Protein AF-A0A2A4U3C0-F1 (afdb_monomer)

Solvent-accessible surface area (backbone atoms only — not comparable to full-atom values): 8228 Å² total; per-residue (Å²): 144,58,71,73,58,54,59,55,51,61,74,68,61,75,76,70,44,79,64,48,71,54,48,54,65,49,50,56,50,52,53,52,50,50,52,42,49,52,38,24,73,75,59,82,35,62,58,69,58,40,52,51,52,52,50,43,52,51,52,52,53,52,52,49,53,51,47,40,73,72,62,78,49,99,71,76,75,75,60,67,60,56,55,54,36,52,53,48,50,51,52,50,51,52,50,52,51,48,36,74,74,64,69,65,75,54,77,75,55,51,60,56,52,52,52,51,48,51,52,42,47,51,54,34,41,53,58,48,52,55,48,53,54,55,52,53,57,54,56,65,74,74,111

Radius of gyration: 18.83 Å; Cα contacts (8 Å, |Δi|>4): 58; chains: 1; bounding box: 54×37×40 Å

Foldseek 3Di:
DPVVVVVVVVVVPPPCDVVVVVVVVVVVLVVLLVLLVVCCVVPLAPVVLSVLLVVLVCVLVVLQVVCCVLVVDPPPPDPPLVVVLVVLSVVLSVVSVCCVVPVPVPVPVNVVSNVVSSVSSVVSSVVVVVVSVVVVVVSVVVD

Structure (mmCIF, N/CA/C/O backbone):
data_AF-A0A2A4U3C0-F1
#
_entry.id   AF-A0A2A4U3C0-F1
#
loop_
_atom_site.group_PDB
_atom_site.id
_atom_site.type_symbol
_atom_site.label_atom_id
_atom_site.label_alt_id
_atom_site.label_comp_id
_atom_site.label_asym_id
_atom_site.label_entity_id
_atom_site.label_seq_id
_atom_site.pdbx_PDB_ins_code
_atom_site.Cartn_x
_atom_site.Cartn_y
_atom_site.Cartn_z
_atom_site.occupancy
_atom_site.B_iso_or_equiv
_atom_site.auth_seq_id
_atom_site.auth_comp_id
_atom_site.auth_asym_id
_atom_site.auth_atom_id
_atom_site.pdbx_PDB_model_num
ATOM 1 N N . MET A 1 1 ? 25.309 20.864 12.956 1.00 53.12 1 MET A N 1
ATOM 2 C CA . MET A 1 1 ? 24.985 20.851 14.402 1.00 53.12 1 MET A CA 1
ATOM 3 C C . MET A 1 1 ? 23.969 21.953 14.709 1.00 53.12 1 MET A C 1
ATOM 5 O O . MET A 1 1 ? 24.245 22.836 15.504 1.00 53.12 1 MET A O 1
ATOM 9 N N . SER A 1 2 ? 22.820 21.911 14.024 1.00 54.12 2 SER A N 1
ATOM 10 C CA . SER A 1 2 ? 21.664 22.804 14.225 1.00 54.12 2 SER A CA 1
ATOM 11 C C . SER A 1 2 ? 20.373 21.985 14.070 1.00 54.12 2 SER A C 1
ATOM 13 O O . SER A 1 2 ? 19.513 22.037 14.937 1.00 54.12 2 SER A O 1
ATOM 15 N N . ASP A 1 3 ? 20.331 21.063 13.099 1.00 55.09 3 ASP A N 1
ATOM 16 C CA . ASP A 1 3 ? 19.147 20.215 12.845 1.00 55.09 3 ASP A CA 1
ATOM 17 C C . ASP A 1 3 ? 18.768 19.240 13.973 1.00 55.09 3 ASP A C 1
ATOM 19 O O . ASP A 1 3 ? 17.603 18.884 14.131 1.00 55.09 3 ASP A O 1
ATOM 23 N N . ALA A 1 4 ? 19.727 18.812 14.798 1.00 56.91 4 ALA A N 1
ATOM 24 C CA . ALA A 1 4 ? 19.445 17.874 15.889 1.00 56.91 4 ALA A CA 1
ATOM 25 C C . ALA A 1 4 ? 18.751 18.537 17.097 1.00 56.91 4 ALA A C 1
ATOM 27 O O . ALA A 1 4 ? 18.100 17.849 17.882 1.00 56.91 4 ALA A O 1
ATOM 28 N N . LEU A 1 5 ? 18.884 19.861 17.249 1.00 53.44 5 LEU A N 1
ATOM 29 C CA . LEU A 1 5 ? 18.242 20.625 18.324 1.00 53.44 5 LEU A CA 1
ATOM 30 C C . LEU A 1 5 ? 16.807 21.020 17.951 1.00 53.44 5 LEU A C 1
ATOM 32 O O . LEU A 1 5 ? 15.918 20.879 18.791 1.00 53.44 5 LEU A O 1
ATOM 36 N N . ASP A 1 6 ? 16.549 21.384 16.691 1.00 54.75 6 ASP A N 1
ATOM 37 C CA . ASP A 1 6 ? 15.187 21.681 16.217 1.00 54.75 6 ASP A CA 1
ATOM 38 C C . ASP A 1 6 ? 14.278 20.443 16.253 1.00 54.75 6 ASP A C 1
ATOM 40 O O . ASP A 1 6 ? 13.120 20.531 16.667 1.00 54.75 6 ASP A O 1
ATOM 44 N N . GLY A 1 7 ? 14.820 19.256 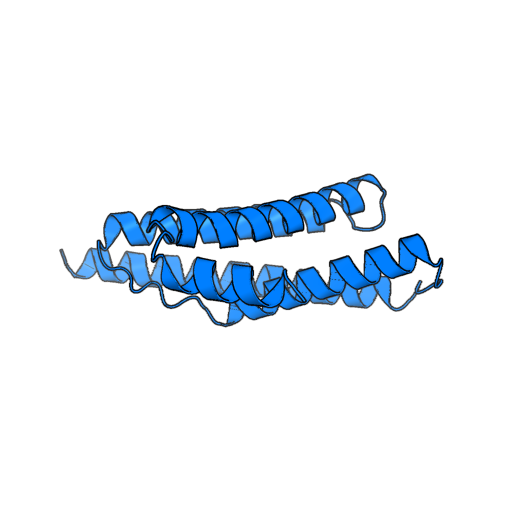15.954 1.00 56.00 7 GLY A N 1
ATOM 45 C CA . GLY A 1 7 ? 14.081 17.995 16.077 1.00 56.00 7 GLY A CA 1
ATOM 46 C C . GLY A 1 7 ? 13.686 17.629 17.517 1.00 56.00 7 GLY A C 1
ATOM 47 O O . GLY A 1 7 ? 12.669 16.970 17.732 1.00 56.00 7 GLY A O 1
ATOM 48 N N . PHE A 1 8 ? 14.448 18.074 18.526 1.00 60.91 8 PHE A N 1
ATOM 49 C CA . PHE A 1 8 ? 14.135 17.825 19.940 1.00 60.91 8 PHE A CA 1
ATOM 50 C C . PHE A 1 8 ? 13.121 18.832 20.501 1.00 60.91 8 PHE A C 1
ATOM 52 O O . PHE A 1 8 ? 12.318 18.486 21.369 1.00 60.91 8 PHE A O 1
ATOM 59 N N . ILE A 1 9 ? 13.128 20.063 19.983 1.00 54.66 9 ILE A N 1
ATOM 60 C CA . ILE A 1 9 ? 12.184 21.116 20.362 1.00 54.66 9 ILE A CA 1
ATOM 61 C C . ILE A 1 9 ? 10.811 20.865 19.714 1.00 54.66 9 ILE A C 1
ATOM 63 O O . ILE A 1 9 ? 9.801 20.927 20.414 1.00 54.66 9 ILE A O 1
ATOM 67 N N . ALA A 1 10 ? 10.753 20.451 18.442 1.00 52.44 10 ALA A N 1
ATOM 68 C CA . ALA A 1 10 ? 9.498 20.091 17.766 1.00 52.44 10 ALA A CA 1
ATOM 69 C C . ALA A 1 10 ? 8.756 18.932 18.459 1.00 52.44 10 ALA A C 1
ATOM 71 O O . ALA A 1 10 ? 7.536 18.964 18.602 1.00 52.44 10 ALA A O 1
ATOM 72 N N . LYS A 1 11 ? 9.498 17.953 18.993 1.00 53.88 11 LYS A N 1
ATOM 73 C CA . LYS A 1 11 ? 8.938 16.805 19.726 1.00 53.88 11 LYS A CA 1
ATOM 74 C C . LYS A 1 11 ? 8.373 17.164 21.108 1.00 53.88 11 LYS A C 1
ATOM 76 O O . LYS A 1 11 ? 7.717 16.338 21.734 1.00 53.88 11 LYS A O 1
ATOM 81 N N . ARG A 1 12 ? 8.650 18.374 21.608 1.00 51.47 12 ARG A N 1
ATOM 82 C CA . ARG A 1 12 ? 8.265 18.831 22.952 1.00 51.47 12 ARG A CA 1
ATOM 83 C C . ARG A 1 12 ? 7.127 19.852 22.949 1.00 51.47 12 ARG A C 1
ATOM 85 O O . ARG A 1 12 ? 6.640 20.190 24.023 1.00 51.47 12 ARG A O 1
ATOM 92 N N . TYR A 1 13 ? 6.707 20.323 21.775 1.00 52.12 13 TYR A N 1
ATOM 93 C CA . TYR A 1 13 ? 5.674 21.352 21.656 1.00 52.12 13 TYR A CA 1
ATOM 94 C C . TYR A 1 13 ? 4.238 20.835 21.557 1.00 52.12 13 TYR A C 1
ATOM 96 O O . TYR A 1 13 ? 3.345 21.668 21.462 1.00 52.12 13 TYR A O 1
ATOM 104 N N . ASP A 1 14 ? 3.998 19.517 21.606 1.00 51.59 14 ASP A N 1
ATOM 105 C CA . ASP A 1 14 ? 2.640 18.935 21.668 1.00 51.59 14 ASP A CA 1
ATOM 106 C C . ASP A 1 14 ? 1.679 19.529 20.607 1.00 51.59 14 ASP A C 1
ATOM 108 O O . ASP A 1 14 ? 0.470 19.618 20.785 1.00 51.59 14 ASP A O 1
ATOM 112 N N . LEU A 1 15 ? 2.250 19.972 19.478 1.00 46.47 15 LEU A N 1
ATOM 113 C CA . LEU A 1 15 ? 1.545 20.499 18.307 1.00 46.47 15 LEU A CA 1
ATOM 114 C C . LEU A 1 15 ? 1.186 19.369 17.333 1.00 46.47 15 LEU A C 1
ATOM 116 O O . LEU A 1 15 ? 0.782 19.622 16.198 1.00 46.47 15 LEU A O 1
ATOM 120 N N . GLU A 1 16 ? 1.286 18.114 17.777 1.00 52.75 16 GLU A N 1
ATOM 121 C CA . GLU A 1 16 ? 0.523 17.026 17.180 1.00 52.75 16 GLU A CA 1
ATOM 122 C C . GLU A 1 16 ? -0.947 17.251 17.528 1.00 52.75 16 GLU A C 1
ATOM 124 O O . GLU A 1 16 ? -1.488 16.717 18.495 1.00 52.75 16 GLU A O 1
ATOM 129 N N . THR A 1 17 ? -1.613 18.076 16.723 1.00 58.09 17 THR A N 1
ATOM 130 C CA . THR A 1 17 ? -3.074 18.102 16.726 1.00 58.09 17 THR A CA 1
ATOM 131 C C . THR A 1 17 ? -3.575 16.670 16.526 1.00 58.09 17 THR A C 1
ATOM 133 O O . THR A 1 17 ? -2.986 15.910 15.756 1.00 58.09 17 THR A O 1
ATOM 136 N N . GLU A 1 18 ? -4.671 16.284 17.182 1.00 58.44 18 GLU A N 1
ATOM 137 C CA . GLU A 1 18 ? -5.276 14.957 16.976 1.00 58.44 18 GLU A CA 1
ATOM 138 C C . GLU A 1 18 ? -5.523 14.677 15.480 1.00 58.44 18 GLU A C 1
ATOM 140 O O . GLU A 1 18 ? -5.405 13.541 15.040 1.00 58.44 18 GLU A O 1
ATOM 145 N N . LEU A 1 19 ? -5.739 15.726 14.674 1.00 57.56 19 LEU A N 1
ATOM 146 C CA . LEU A 1 19 ? -5.811 15.672 13.210 1.00 57.56 19 LEU A CA 1
ATOM 147 C C . LEU A 1 19 ? -4.486 15.273 12.536 1.00 57.56 19 LEU A C 1
ATOM 149 O O . LEU A 1 19 ? -4.498 14.485 11.593 1.00 57.56 19 LEU A O 1
ATOM 153 N N . GLY A 1 20 ? -3.347 15.775 13.016 1.00 59.34 20 GLY A N 1
ATOM 154 C CA . GLY A 1 20 ? -2.015 15.446 12.500 1.00 59.34 20 GLY A CA 1
ATOM 155 C C . GLY A 1 20 ? -1.697 13.951 12.583 1.00 59.34 20 GLY A C 1
ATOM 156 O O . GLY A 1 20 ? -1.193 13.383 11.618 1.00 59.34 20 GLY A O 1
ATOM 157 N N . LYS A 1 21 ? -2.109 13.280 13.668 1.00 64.50 21 LYS A N 1
ATOM 158 C CA . LYS A 1 21 ? -1.919 11.826 13.848 1.00 64.50 21 LYS A CA 1
ATOM 159 C C . LYS A 1 21 ? -2.647 10.972 12.800 1.00 64.50 21 LYS A C 1
ATOM 161 O O . LYS A 1 21 ? -2.223 9.848 12.542 1.00 64.50 21 LYS A O 1
ATOM 166 N N . TYR A 1 22 ? -3.725 11.480 12.196 1.00 62.53 22 TYR A N 1
ATOM 167 C CA . TYR A 1 22 ? -4.437 10.805 11.100 1.00 62.53 22 TYR A CA 1
ATOM 168 C C . TYR A 1 22 ? -3.943 11.235 9.718 1.00 62.53 22 TYR A C 1
ATOM 170 O O . TYR A 1 22 ? -3.967 10.432 8.785 1.00 62.53 22 TYR A O 1
ATOM 178 N N . LEU A 1 23 ? -3.506 12.489 9.580 1.00 67.75 23 LEU A N 1
ATOM 179 C CA . LEU A 1 23 ? -3.009 13.030 8.317 1.00 67.75 23 LEU A CA 1
ATOM 180 C C . LEU A 1 23 ? -1.666 12.416 7.914 1.00 67.75 23 LEU A C 1
ATOM 182 O O . LEU A 1 23 ? -1.488 12.138 6.731 1.00 67.75 23 LEU A O 1
ATOM 186 N N . ASP A 1 24 ? -0.774 12.138 8.867 1.00 73.88 24 ASP A N 1
ATOM 187 C CA . ASP A 1 24 ? 0.553 11.566 8.587 1.00 73.88 24 ASP A CA 1
ATOM 188 C C . ASP A 1 24 ? 0.457 10.180 7.908 1.00 73.88 24 ASP A C 1
ATOM 190 O O . ASP A 1 24 ? 0.910 10.022 6.771 1.00 73.88 24 ASP A O 1
ATOM 194 N N . PRO A 1 25 ? -0.262 9.187 8.479 1.00 71.50 25 PRO A N 1
ATOM 195 C CA . PRO A 1 25 ? -0.403 7.873 7.846 1.00 71.50 25 PRO A CA 1
ATOM 196 C C . PRO A 1 25 ? -1.232 7.904 6.553 1.00 71.50 25 PRO A C 1
ATOM 198 O O . PRO A 1 25 ? -1.109 7.013 5.708 1.00 71.50 25 PRO A O 1
ATOM 201 N N . LEU A 1 26 ? -2.119 8.894 6.402 1.00 71.00 26 LEU A N 1
ATOM 202 C CA . LEU A 1 26 ? -2.902 9.089 5.183 1.00 71.00 26 LEU A CA 1
ATOM 203 C C . LEU A 1 26 ? -2.023 9.618 4.044 1.00 71.00 26 LEU A C 1
ATOM 205 O O . LEU A 1 26 ? -2.146 9.136 2.917 1.00 71.00 26 LEU A O 1
ATOM 209 N N . ALA A 1 27 ? -1.129 10.563 4.342 1.00 80.25 27 ALA A N 1
ATOM 210 C CA . ALA A 1 27 ? -0.160 11.093 3.391 1.00 80.25 27 ALA A CA 1
ATOM 211 C C . ALA A 1 27 ? 0.820 10.004 2.935 1.00 80.25 27 ALA A C 1
ATOM 213 O O . ALA A 1 27 ? 1.008 9.825 1.731 1.00 80.25 27 ALA A O 1
ATOM 214 N N . ASP A 1 28 ? 1.341 9.203 3.868 1.00 81.44 28 ASP A N 1
ATOM 215 C CA . ASP A 1 28 ? 2.207 8.060 3.553 1.00 81.44 28 ASP A CA 1
ATOM 216 C C . ASP A 1 28 ? 1.523 7.062 2.610 1.00 81.44 28 ASP A C 1
ATOM 218 O O . ASP A 1 28 ? 2.106 6.597 1.625 1.00 81.44 28 ASP A O 1
ATOM 222 N N . LYS A 1 29 ? 0.246 6.751 2.863 1.00 80.56 29 LYS A N 1
ATOM 223 C CA . LYS A 1 29 ? -0.535 5.885 1.973 1.00 80.56 29 LYS A CA 1
ATOM 224 C C . LYS A 1 29 ? -0.769 6.509 0.604 1.00 80.56 29 LYS A C 1
ATOM 226 O O . LYS A 1 29 ? -0.684 5.800 -0.397 1.00 80.56 29 LYS A O 1
ATOM 231 N N . ALA A 1 30 ? -1.077 7.801 0.546 1.00 83.88 30 ALA A N 1
ATOM 232 C CA . ALA A 1 30 ? -1.289 8.503 -0.715 1.00 83.88 30 ALA A CA 1
ATOM 233 C C . ALA A 1 30 ? -0.016 8.505 -1.574 1.00 83.88 30 ALA A C 1
ATOM 235 O O . ALA A 1 30 ? -0.093 8.289 -2.784 1.00 83.88 30 ALA A O 1
ATOM 236 N N . LEU A 1 31 ? 1.149 8.674 -0.943 1.00 87.00 31 LEU A N 1
ATOM 237 C CA . LEU A 1 31 ? 2.453 8.569 -1.591 1.00 87.00 31 LEU A CA 1
ATOM 238 C C . LEU A 1 31 ? 2.696 7.156 -2.133 1.00 87.00 31 LEU A C 1
ATOM 240 O O . LEU A 1 31 ? 3.095 6.993 -3.281 1.00 87.00 31 LEU A O 1
ATOM 244 N N . LEU A 1 32 ? 2.417 6.116 -1.348 1.00 86.56 32 LEU A N 1
ATOM 245 C CA . LEU A 1 32 ? 2.588 4.740 -1.816 1.00 86.56 32 LEU A CA 1
ATOM 246 C C . LEU A 1 32 ? 1.664 4.432 -3.003 1.00 86.56 32 LEU A C 1
ATOM 248 O O . LEU A 1 32 ? 2.103 3.876 -4.008 1.00 86.56 32 LEU A O 1
ATOM 252 N N . VAL A 1 33 ? 0.395 4.836 -2.919 1.00 86.69 33 VAL A N 1
ATOM 253 C CA . VAL A 1 33 ? -0.577 4.669 -4.006 1.00 86.69 33 VAL A CA 1
ATOM 254 C C . VAL A 1 33 ? -0.126 5.396 -5.274 1.00 86.69 33 VAL A C 1
ATOM 256 O O . VAL A 1 33 ? -0.220 4.823 -6.359 1.00 86.69 33 VAL A O 1
ATOM 259 N N . SER A 1 34 ? 0.394 6.620 -5.162 1.00 88.06 34 SER A N 1
ATOM 260 C CA . SER A 1 34 ? 0.866 7.370 -6.329 1.00 88.06 34 SER A CA 1
ATOM 261 C C . SER A 1 34 ? 2.070 6.701 -6.995 1.00 88.06 34 SER A C 1
ATOM 263 O O . SER A 1 34 ? 2.106 6.627 -8.221 1.00 88.06 34 SER A O 1
ATOM 265 N N . ILE A 1 35 ? 2.998 6.122 -6.221 1.00 88.56 35 ILE A N 1
ATOM 266 C CA . ILE A 1 35 ? 4.108 5.322 -6.764 1.00 88.56 35 ILE A CA 1
ATOM 267 C C . ILE A 1 35 ? 3.572 4.120 -7.547 1.00 88.56 35 ILE A C 1
ATOM 269 O O . ILE A 1 35 ? 3.983 3.905 -8.684 1.00 88.56 35 ILE A O 1
ATOM 273 N N . PHE A 1 36 ? 2.627 3.363 -6.985 1.00 86.31 36 PHE A N 1
ATOM 274 C CA . PHE A 1 36 ? 2.038 2.211 -7.677 1.00 86.31 36 PHE A CA 1
ATOM 275 C C . PHE A 1 36 ? 1.317 2.606 -8.968 1.00 86.31 36 PHE A C 1
ATOM 277 O O . PHE A 1 36 ? 1.430 1.897 -9.965 1.00 86.31 36 PHE A O 1
ATOM 284 N N . ILE A 1 37 ? 0.600 3.733 -8.971 1.00 87.25 37 ILE A N 1
ATOM 285 C CA . ILE A 1 37 ? -0.053 4.256 -10.177 1.00 87.25 37 ILE A CA 1
ATOM 286 C C . ILE A 1 37 ? 0.991 4.620 -11.233 1.00 87.25 37 ILE A C 1
ATOM 288 O O . ILE A 1 37 ? 0.861 4.182 -12.373 1.00 87.25 37 ILE A O 1
ATOM 292 N N . SER A 1 38 ? 2.039 5.356 -10.860 1.00 88.00 38 SER A N 1
ATOM 293 C CA . SER A 1 38 ? 3.120 5.735 -11.777 1.00 88.00 38 SER A CA 1
ATOM 294 C C . SER A 1 38 ? 3.815 4.511 -12.375 1.00 88.00 38 SER A C 1
ATOM 296 O O . SER A 1 38 ? 3.948 4.415 -13.591 1.00 88.00 38 SER A O 1
ATOM 298 N N . LEU A 1 39 ? 4.172 3.527 -11.543 1.00 84.31 39 LEU A N 1
ATOM 299 C CA . LEU A 1 39 ? 4.775 2.267 -11.992 1.00 84.31 39 LEU A CA 1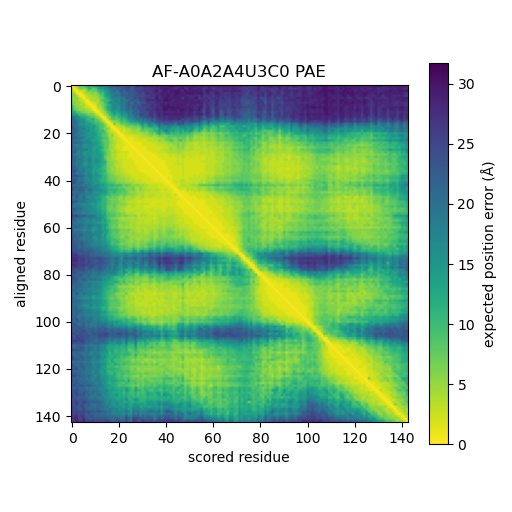
ATOM 300 C C . LEU A 1 39 ? 3.828 1.438 -12.871 1.00 84.31 39 LEU A C 1
ATOM 302 O O . LEU A 1 39 ? 4.278 0.711 -13.754 1.00 84.31 39 LEU A O 1
ATOM 306 N N . GLY A 1 40 ? 2.518 1.546 -12.643 1.00 85.25 40 GLY A N 1
ATOM 307 C CA . GLY A 1 40 ? 1.504 0.909 -13.474 1.00 85.25 40 GLY A CA 1
ATOM 308 C C . GLY A 1 40 ? 1.329 1.555 -14.846 1.00 85.25 40 GLY A C 1
ATOM 309 O O . GLY A 1 40 ? 1.092 0.849 -15.822 1.00 85.25 40 GLY A O 1
ATOM 310 N N . ILE A 1 41 ? 1.446 2.884 -14.926 1.00 85.81 41 ILE A N 1
ATOM 311 C CA . ILE A 1 41 ? 1.382 3.640 -16.187 1.00 85.81 41 ILE A CA 1
ATOM 312 C C . ILE A 1 41 ? 2.616 3.351 -17.045 1.00 85.81 41 ILE A C 1
ATOM 314 O O . ILE A 1 41 ? 2.483 3.143 -18.247 1.00 85.81 41 ILE A O 1
ATOM 318 N N . GLU A 1 42 ? 3.788 3.281 -16.417 1.00 83.12 42 GLU A N 1
ATOM 319 C CA . GLU A 1 42 ? 5.060 2.977 -17.083 1.00 83.12 42 GLU A CA 1
ATOM 320 C C . GLU A 1 42 ? 5.165 1.500 -17.521 1.00 83.12 42 GLU A C 1
ATOM 322 O O . GLU A 1 42 ? 6.053 1.122 -18.277 1.00 83.12 42 GLU A O 1
ATOM 327 N N . GLY A 1 43 ? 4.236 0.648 -17.071 1.00 79.06 43 GLY A N 1
ATOM 328 C CA . GLY A 1 43 ? 4.146 -0.757 -17.472 1.00 79.06 43 GLY A CA 1
ATOM 329 C C . GLY A 1 43 ? 4.998 -1.723 -16.646 1.00 79.06 43 GLY A C 1
ATOM 330 O O . GLY A 1 43 ? 4.953 -2.924 -16.904 1.00 79.06 43 GLY A O 1
ATOM 331 N N . TYR A 1 44 ? 5.713 -1.245 -15.623 1.00 79.12 44 TYR A N 1
ATOM 332 C CA . TYR A 1 44 ? 6.480 -2.098 -14.703 1.00 79.12 44 TYR A CA 1
ATOM 333 C C . TYR A 1 44 ? 5.592 -2.961 -13.802 1.00 79.12 44 TYR A C 1
ATOM 335 O O . TYR A 1 44 ? 5.988 -4.040 -13.366 1.00 79.12 44 TYR A O 1
ATOM 343 N N . ILE A 1 45 ? 4.387 -2.478 -13.495 1.00 81.75 45 ILE A N 1
ATOM 344 C CA . ILE A 1 45 ? 3.404 -3.194 -12.685 1.00 81.75 45 ILE A CA 1
ATOM 345 C C . ILE A 1 45 ? 2.125 -3.355 -13.508 1.00 81.75 45 ILE A C 1
ATOM 347 O O . ILE A 1 45 ? 1.641 -2.388 -14.096 1.00 81.75 45 ILE A O 1
ATOM 351 N N . PRO A 1 46 ? 1.504 -4.543 -13.538 1.00 83.38 46 PRO A N 1
ATOM 352 C CA . PRO A 1 46 ? 0.265 -4.706 -14.270 1.00 83.38 46 PRO A CA 1
ATOM 353 C C . PRO A 1 46 ? -0.866 -3.895 -13.622 1.00 83.38 46 PRO A C 1
ATOM 355 O O . PRO A 1 46 ? -1.065 -3.908 -12.405 1.00 83.38 46 PRO A O 1
ATOM 358 N N . SER A 1 47 ? -1.666 -3.227 -14.453 1.00 83.50 47 SER A N 1
ATOM 359 C CA . SER A 1 47 ? -2.695 -2.271 -14.020 1.00 83.50 47 SER A CA 1
ATOM 360 C C . SER A 1 47 ? -3.735 -2.891 -13.078 1.00 83.50 47 SER A C 1
ATOM 362 O O . SER A 1 47 ? -4.249 -2.223 -12.183 1.00 83.50 47 SER A O 1
ATOM 364 N N . TRP A 1 48 ? -4.023 -4.189 -13.233 1.00 85.81 48 TRP A N 1
ATOM 365 C CA . TRP A 1 48 ? -4.941 -4.912 -12.350 1.00 85.81 48 TRP A CA 1
ATOM 366 C C . TRP A 1 48 ? -4.429 -4.984 -10.903 1.00 85.81 48 TRP A C 1
ATOM 368 O O . TRP A 1 48 ? -5.237 -4.912 -9.978 1.00 85.81 48 TRP A O 1
ATOM 378 N N . LEU A 1 49 ? -3.109 -5.072 -10.689 1.00 83.06 49 LEU A N 1
ATOM 379 C CA . LEU A 1 49 ? -2.513 -5.083 -9.352 1.00 83.06 49 LEU A CA 1
ATOM 380 C C . LEU A 1 49 ? -2.664 -3.709 -8.699 1.00 83.06 49 LEU A C 1
ATOM 382 O O . LEU A 1 49 ? -3.059 -3.621 -7.540 1.00 83.06 49 LEU A O 1
ATOM 386 N N . VAL A 1 50 ? -2.414 -2.641 -9.461 1.00 86.12 50 VAL A N 1
ATOM 387 C CA . VAL A 1 50 ? -2.593 -1.256 -8.999 1.00 86.12 50 VAL A CA 1
ATOM 388 C C . VAL A 1 50 ? -4.033 -1.030 -8.544 1.00 86.12 50 VAL A C 1
ATOM 390 O O . VAL A 1 50 ? -4.259 -0.577 -7.423 1.00 86.12 50 VAL A O 1
ATOM 393 N N . ILE A 1 51 ? -5.014 -1.419 -9.365 1.00 86.31 51 ILE A N 1
ATOM 394 C CA . ILE A 1 51 ? -6.439 -1.307 -9.022 1.00 86.31 51 ILE A CA 1
ATOM 395 C C . ILE A 1 51 ? -6.754 -2.083 -7.737 1.00 86.31 51 ILE A C 1
ATOM 397 O O . ILE A 1 51 ? -7.449 -1.565 -6.863 1.00 86.31 51 ILE A O 1
ATOM 401 N N . LEU A 1 52 ? -6.224 -3.301 -7.592 1.00 85.94 52 LEU A N 1
ATOM 402 C CA . LEU A 1 52 ? -6.446 -4.151 -6.422 1.00 85.94 52 LEU A CA 1
ATOM 403 C C . LEU A 1 52 ? -5.886 -3.510 -5.143 1.00 85.94 52 LEU A C 1
ATOM 405 O O . LEU A 1 52 ? -6.582 -3.460 -4.127 1.00 85.94 52 LEU A O 1
ATOM 409 N N . VAL A 1 53 ? -4.662 -2.978 -5.198 1.00 84.56 53 VAL A N 1
ATOM 410 C CA . VAL A 1 53 ? -4.014 -2.271 -4.081 1.00 84.56 53 VAL A CA 1
ATOM 411 C C . VAL A 1 53 ? -4.821 -1.043 -3.665 1.00 84.56 53 VAL A C 1
ATOM 413 O O . VAL A 1 53 ? -5.182 -0.924 -2.492 1.00 84.56 53 VAL A O 1
ATOM 416 N N . VAL A 1 54 ? -5.177 -0.183 -4.624 1.00 86.12 54 VAL A N 1
ATOM 417 C CA . VAL A 1 54 ? -5.953 1.042 -4.375 1.00 86.12 54 VAL A CA 1
ATOM 418 C C . VAL A 1 54 ? -7.318 0.716 -3.776 1.00 86.12 54 VAL A C 1
ATOM 420 O O . VAL A 1 54 ? -7.701 1.282 -2.751 1.00 86.12 54 VAL A O 1
ATOM 423 N N . PHE A 1 55 ? -8.041 -0.235 -4.371 1.00 85.06 55 PHE A N 1
ATOM 424 C CA . PHE A 1 55 ? -9.347 -0.664 -3.878 1.00 85.06 55 PHE A CA 1
ATOM 425 C C . PHE A 1 55 ? -9.266 -1.181 -2.438 1.00 85.06 55 PHE A C 1
ATOM 427 O O . PHE A 1 55 ? -10.063 -0.790 -1.583 1.00 85.06 55 PHE A O 1
ATOM 434 N N . ARG A 1 56 ? -8.271 -2.025 -2.143 1.00 83.12 56 A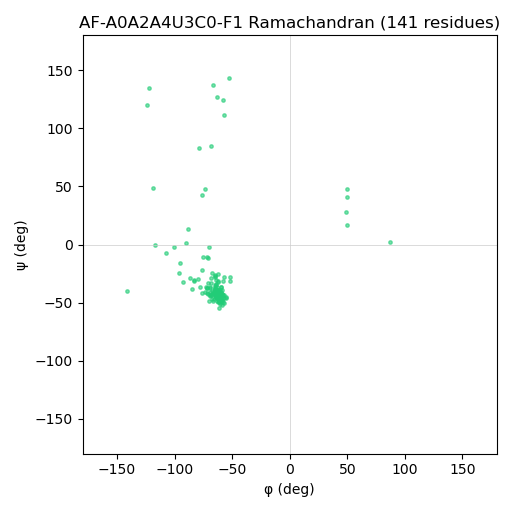RG A N 1
ATOM 435 C CA . ARG A 1 56 ? -8.038 -2.560 -0.799 1.00 83.12 56 ARG A CA 1
ATOM 436 C C . ARG A 1 56 ? -7.738 -1.450 0.205 1.00 83.12 56 ARG A C 1
ATOM 438 O O . ARG A 1 56 ? -8.250 -1.508 1.322 1.00 83.12 56 ARG A O 1
ATOM 445 N N . ASP A 1 57 ? -6.927 -0.454 -0.146 1.00 80.69 57 ASP A N 1
ATOM 446 C CA . ASP A 1 57 ? -6.615 0.641 0.776 1.00 80.69 57 ASP A CA 1
ATOM 447 C C . ASP A 1 57 ? -7.829 1.520 1.075 1.00 80.69 57 ASP A C 1
ATOM 449 O O . ASP A 1 57 ? -8.065 1.834 2.245 1.00 80.69 57 ASP A O 1
ATOM 453 N N . ILE A 1 58 ? -8.656 1.816 0.069 1.00 81.62 58 ILE A N 1
ATOM 454 C CA . ILE A 1 58 ? -9.938 2.508 0.259 1.00 81.62 58 ILE A CA 1
ATOM 455 C C . ILE A 1 58 ? -10.870 1.680 1.152 1.00 81.62 58 ILE A C 1
ATOM 457 O O . ILE A 1 58 ? -11.483 2.226 2.071 1.00 81.62 58 ILE A O 1
ATOM 461 N N . ALA A 1 59 ? -10.958 0.363 0.942 1.00 79.69 59 ALA A N 1
ATOM 462 C CA . ALA A 1 59 ? -11.789 -0.525 1.757 1.00 79.69 59 ALA A CA 1
ATOM 463 C C . ALA A 1 59 ? -11.354 -0.546 3.236 1.00 79.69 59 ALA A C 1
ATOM 465 O O . ALA A 1 59 ? -12.197 -0.521 4.131 1.00 79.69 59 ALA A O 1
ATOM 466 N N . ILE A 1 60 ? -10.044 -0.540 3.509 1.00 76.31 60 ILE A N 1
ATOM 467 C CA . ILE A 1 60 ? -9.519 -0.501 4.882 1.00 76.31 60 ILE A CA 1
ATOM 468 C C . ILE A 1 60 ? -9.799 0.851 5.547 1.00 76.31 60 ILE A C 1
ATOM 470 O O . ILE A 1 60 ? -10.201 0.881 6.709 1.00 76.31 60 ILE A O 1
ATOM 474 N N . VAL A 1 61 ? -9.584 1.964 4.836 1.00 77.50 61 VAL A N 1
ATOM 475 C CA . VAL A 1 61 ? -9.813 3.315 5.378 1.00 77.50 61 VAL A CA 1
ATOM 476 C C . VAL A 1 61 ? -11.302 3.548 5.634 1.00 77.50 61 VAL A C 1
ATOM 478 O O . VAL A 1 61 ? -11.681 3.945 6.733 1.00 77.50 61 VAL A O 1
ATOM 481 N N . SER A 1 62 ? -12.161 3.233 4.662 1.00 75.31 62 SER A N 1
ATOM 482 C CA . SER A 1 62 ? -13.617 3.375 4.800 1.00 75.31 62 SER A CA 1
ATOM 483 C C . SER A 1 62 ? -14.190 2.479 5.898 1.00 75.31 62 SER A C 1
ATOM 485 O O . SER A 1 62 ? -14.987 2.947 6.710 1.00 75.31 62 SER A O 1
ATOM 487 N N . GLY A 1 63 ? -13.751 1.220 5.990 1.00 73.06 63 GLY A N 1
ATOM 488 C CA . GLY A 1 63 ? -14.167 0.321 7.064 1.00 73.06 63 GLY A CA 1
ATOM 489 C C . GLY A 1 63 ? -13.725 0.804 8.448 1.00 73.06 63 GLY A C 1
ATOM 490 O O . GLY A 1 63 ? -14.481 0.668 9.410 1.00 73.06 63 GLY A O 1
ATOM 491 N N . ALA A 1 64 ? -12.536 1.408 8.556 1.00 72.38 64 ALA A N 1
ATOM 492 C CA . ALA A 1 64 ? -12.036 1.949 9.816 1.00 72.38 64 ALA A CA 1
ATOM 493 C C . ALA A 1 64 ? -12.869 3.158 10.261 1.00 72.38 64 ALA A C 1
ATOM 495 O O . ALA A 1 64 ? -13.330 3.176 11.400 1.00 72.38 64 ALA A O 1
ATOM 496 N N . LEU A 1 65 ? -13.148 4.093 9.345 1.00 72.81 65 LEU A N 1
ATOM 497 C CA . LEU A 1 65 ? -13.992 5.267 9.599 1.00 72.81 65 LEU A CA 1
ATOM 498 C C . LEU A 1 65 ? -15.438 4.884 9.956 1.00 72.81 65 LEU A C 1
ATOM 500 O O . LEU A 1 65 ? -16.036 5.457 10.869 1.00 72.81 65 LEU A O 1
ATOM 504 N N . LEU A 1 66 ? -16.015 3.888 9.274 1.00 72.50 66 LEU A N 1
ATOM 505 C CA . LEU A 1 66 ? -17.357 3.382 9.588 1.00 72.50 66 LEU A CA 1
ATOM 506 C C . LEU A 1 66 ? -17.423 2.762 10.988 1.00 72.50 66 LEU A C 1
ATOM 508 O O . LEU A 1 66 ? -18.381 2.987 11.722 1.00 72.50 66 LEU A O 1
ATOM 512 N N . LEU A 1 67 ? -16.410 1.991 11.388 1.00 67.62 67 LEU A N 1
ATOM 513 C CA . LEU A 1 67 ? -16.360 1.456 12.746 1.00 67.62 67 LEU A CA 1
ATOM 514 C C . LEU A 1 67 ? -16.160 2.559 13.782 1.00 67.62 67 LEU A C 1
ATOM 516 O O . LEU A 1 67 ? -16.832 2.549 14.809 1.00 67.62 67 LEU A O 1
ATOM 520 N N . GLU A 1 68 ? -15.277 3.515 13.531 1.00 70.25 68 GLU A N 1
ATOM 521 C CA . GLU A 1 68 ? -15.048 4.637 14.440 1.00 70.25 68 GLU A CA 1
ATOM 522 C C . GLU A 1 68 ? -16.345 5.415 14.707 1.00 70.25 68 GLU A C 1
ATOM 524 O O . GLU A 1 68 ? -16.752 5.575 15.861 1.00 70.25 68 GLU A O 1
ATOM 529 N N . THR A 1 69 ? -17.054 5.791 13.639 1.00 70.44 69 THR A N 1
ATOM 530 C CA . THR A 1 69 ? -18.334 6.509 13.727 1.00 70.44 69 THR A CA 1
ATOM 531 C C . THR A 1 69 ? -19.411 5.709 14.466 1.00 70.44 69 THR A C 1
ATOM 533 O O . THR A 1 69 ? -20.132 6.282 15.283 1.00 70.44 69 THR A O 1
ATOM 536 N N . LEU A 1 70 ? -19.494 4.389 14.251 1.00 69.38 70 LEU A N 1
ATOM 537 C CA . LEU A 1 70 ? -20.498 3.522 14.885 1.00 69.38 70 LEU A CA 1
ATOM 538 C C . LEU A 1 70 ? -20.190 3.152 16.340 1.00 69.38 70 LEU A C 1
ATOM 540 O O . LEU A 1 70 ? -21.116 3.012 17.137 1.00 69.38 70 LEU A O 1
ATOM 544 N N . THR A 1 71 ? -18.919 2.938 16.691 1.00 63.91 71 THR A N 1
ATOM 545 C CA . THR A 1 71 ? -18.550 2.452 18.032 1.00 63.91 71 THR A CA 1
ATOM 546 C C . THR A 1 71 ? -18.168 3.558 19.006 1.00 63.91 71 THR A C 1
ATOM 548 O O . THR A 1 71 ? -18.110 3.272 20.201 1.00 63.91 71 THR A O 1
ATOM 551 N N . HIS A 1 72 ? -17.873 4.780 18.535 1.00 61.19 72 HIS A N 1
ATOM 552 C CA . HIS A 1 72 ? -17.383 5.901 19.362 1.00 61.19 72 HIS A CA 1
ATOM 553 C C . HIS A 1 72 ? -16.200 5.528 20.285 1.00 61.19 72 HIS A C 1
ATOM 555 O O . HIS A 1 72 ? -15.883 6.227 21.244 1.00 61.19 72 HIS A O 1
ATOM 561 N N . SER A 1 73 ? -15.535 4.402 20.007 1.00 49.47 73 SER A N 1
ATOM 562 C CA . SER A 1 73 ? -14.426 3.867 20.784 1.00 49.47 73 SER A CA 1
ATOM 563 C C . SER A 1 73 ? -13.241 3.687 19.851 1.00 49.47 73 SER A C 1
ATOM 565 O O . SER A 1 73 ? -13.310 2.929 18.880 1.00 49.47 73 SER A O 1
ATOM 567 N N . LEU A 1 74 ? -12.151 4.383 20.171 1.00 48.00 74 LEU A N 1
ATOM 568 C CA . LEU A 1 74 ? -10.864 4.368 19.472 1.00 48.00 74 LEU A CA 1
ATOM 569 C C . LEU A 1 74 ? -10.089 3.065 19.742 1.00 48.00 74 LEU A C 1
ATOM 571 O O . LEU A 1 74 ? -8.917 3.068 20.098 1.00 48.00 74 LEU A O 1
ATOM 575 N N . SER A 1 75 ? -10.754 1.917 19.615 1.00 44.94 75 SER A N 1
ATOM 576 C CA . SER A 1 75 ? -10.141 0.593 19.760 1.00 44.94 75 SER A CA 1
ATOM 577 C C . SER A 1 75 ? -10.277 -0.200 18.460 1.00 44.94 75 SER A C 1
ATOM 579 O O . SER A 1 75 ? -10.682 -1.369 18.400 1.00 44.94 75 SER A O 1
ATOM 581 N N . MET A 1 76 ? -9.923 0.451 17.354 1.00 45.97 76 MET A N 1
ATOM 582 C CA . MET A 1 76 ? -9.574 -0.272 16.143 1.00 45.97 76 MET A CA 1
ATOM 583 C C . MET A 1 76 ? -8.143 -0.777 16.331 1.00 45.97 76 MET A C 1
ATOM 585 O O . MET A 1 76 ? -7.194 -0.131 15.911 1.00 45.97 76 MET A O 1
ATOM 589 N N . HIS A 1 77 ? -7.967 -1.918 17.006 1.00 47.97 77 HIS A N 1
ATOM 590 C CA . HIS A 1 77 ? -6.687 -2.626 16.959 1.00 47.97 77 HIS A CA 1
ATOM 591 C C . HIS A 1 77 ? -6.391 -2.930 15.481 1.00 47.97 77 HIS A C 1
ATOM 593 O O . HIS A 1 77 ? -7.139 -3.707 14.873 1.00 47.97 77 HIS A O 1
ATOM 599 N N . PRO A 1 78 ? -5.372 -2.301 14.866 1.00 52.06 78 PRO A N 1
ATOM 600 C CA . PRO A 1 78 ? -5.089 -2.513 13.458 1.00 52.06 78 PRO A CA 1
ATOM 601 C C . PRO A 1 78 ? -4.715 -3.982 13.267 1.00 52.06 78 PRO A C 1
ATOM 603 O O . PRO A 1 78 ? -3.844 -4.501 13.969 1.00 52.06 78 PRO A O 1
ATOM 606 N N . LEU A 1 79 ? -5.381 -4.675 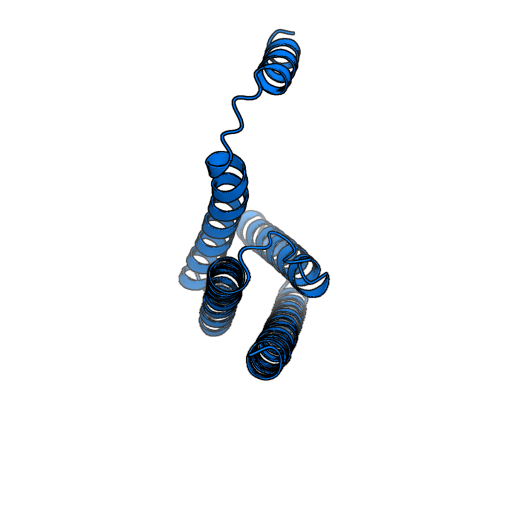12.337 1.00 57.41 79 LEU A N 1
ATOM 607 C CA . LEU A 1 79 ? -5.029 -6.058 12.027 1.00 57.41 79 LEU A CA 1
ATOM 608 C C . LEU A 1 79 ? -3.560 -6.110 11.598 1.00 57.41 79 LEU A C 1
ATOM 610 O O . LEU A 1 79 ? -3.170 -5.456 10.630 1.00 57.41 79 LEU A O 1
ATOM 614 N N . MET A 1 80 ? -2.762 -6.935 12.284 1.00 56.12 80 MET A N 1
ATOM 615 C CA . MET A 1 80 ? -1.344 -7.171 11.966 1.00 56.12 80 MET A CA 1
ATOM 616 C C . MET A 1 80 ? -1.136 -7.542 10.485 1.00 56.12 80 MET A C 1
ATOM 618 O O . MET A 1 80 ? -0.148 -7.148 9.872 1.00 56.12 80 MET A O 1
ATOM 622 N N . ILE A 1 81 ? -2.118 -8.217 9.881 1.00 60.53 81 ILE A N 1
ATOM 623 C CA . ILE A 1 81 ? -2.147 -8.590 8.460 1.00 60.53 81 ILE A CA 1
ATOM 624 C C . ILE A 1 81 ? -2.093 -7.383 7.510 1.00 60.53 81 ILE A C 1
ATOM 626 O O . ILE A 1 81 ? -1.425 -7.449 6.479 1.00 60.53 81 ILE A O 1
ATOM 630 N N . SER A 1 82 ? -2.730 -6.260 7.851 1.00 65.62 82 SER A N 1
ATOM 631 C CA . SER A 1 82 ? -2.705 -5.069 6.995 1.00 65.62 82 SER A CA 1
ATOM 632 C C . SER A 1 82 ? -1.335 -4.390 6.994 1.00 65.62 82 SER A C 1
ATOM 634 O O . SER A 1 82 ? -0.930 -3.888 5.946 1.00 65.62 82 SER A O 1
ATOM 636 N N . LYS A 1 83 ? -0.607 -4.432 8.125 1.00 71.69 83 LYS A N 1
ATOM 637 C CA . LYS A 1 83 ? 0.771 -3.921 8.234 1.00 71.69 83 LYS A CA 1
ATOM 638 C C . LYS A 1 83 ? 1.741 -4.734 7.384 1.00 71.69 83 LYS A C 1
ATOM 640 O O . LYS A 1 83 ? 2.512 -4.144 6.637 1.00 71.69 83 LYS A O 1
ATOM 645 N N . ILE A 1 84 ? 1.666 -6.067 7.455 1.00 73.62 84 ILE A N 1
ATOM 646 C CA . ILE A 1 84 ? 2.532 -6.960 6.667 1.00 73.62 84 ILE A CA 1
ATOM 647 C C . ILE A 1 84 ? 2.384 -6.656 5.177 1.00 73.62 84 ILE A C 1
ATOM 649 O O . ILE A 1 84 ? 3.378 -6.484 4.483 1.00 73.62 84 ILE A O 1
ATOM 653 N N . ASN A 1 85 ? 1.154 -6.516 4.686 1.00 75.00 85 ASN A N 1
ATOM 654 C CA . ASN A 1 85 ? 0.949 -6.245 3.269 1.00 75.00 85 ASN A CA 1
ATOM 655 C C . ASN A 1 85 ? 1.431 -4.846 2.844 1.00 75.00 85 ASN A C 1
ATOM 657 O O . ASN A 1 85 ? 1.944 -4.704 1.742 1.00 75.00 85 ASN A O 1
ATOM 661 N N . THR A 1 86 ? 1.334 -3.831 3.707 1.00 79.88 86 THR A N 1
ATOM 662 C CA . THR A 1 86 ? 1.920 -2.512 3.413 1.00 79.88 86 THR A CA 1
ATOM 663 C C . THR A 1 86 ? 3.447 -2.580 3.347 1.00 79.88 86 THR A C 1
ATOM 665 O O . THR A 1 86 ? 4.033 -2.010 2.435 1.00 79.88 86 THR A O 1
ATOM 668 N N . VAL A 1 87 ? 4.101 -3.337 4.235 1.00 82.06 87 VAL A N 1
ATOM 669 C CA . VAL A 1 87 ? 5.554 -3.576 4.145 1.00 82.06 87 VAL A CA 1
ATOM 670 C C . VAL A 1 87 ? 5.909 -4.267 2.827 1.00 82.06 87 VAL A C 1
ATOM 672 O O . VAL A 1 87 ? 6.826 -3.827 2.142 1.00 82.06 87 VAL A O 1
ATOM 675 N N . MET A 1 88 ? 5.152 -5.294 2.429 1.00 78.62 88 MET A N 1
ATOM 676 C CA . MET A 1 88 ? 5.363 -5.984 1.151 1.00 78.62 88 MET A CA 1
ATOM 677 C C . MET A 1 88 ? 5.215 -5.041 -0.049 1.00 78.62 88 MET A C 1
ATOM 679 O O . MET A 1 88 ? 6.024 -5.096 -0.967 1.00 78.62 88 MET A O 1
ATOM 683 N N . GLN A 1 89 ? 4.230 -4.140 -0.025 1.00 83.06 89 GLN A N 1
ATOM 684 C CA . GLN A 1 89 ? 4.040 -3.141 -1.078 1.00 83.06 89 GLN A CA 1
ATOM 685 C C . GLN A 1 89 ? 5.190 -2.132 -1.150 1.00 83.06 89 GLN A C 1
ATOM 687 O O . GLN A 1 89 ? 5.637 -1.815 -2.248 1.00 83.06 89 GLN A O 1
ATOM 692 N N . ILE A 1 90 ? 5.694 -1.656 -0.005 1.00 85.69 90 ILE A N 1
ATOM 693 C CA . ILE A 1 90 ? 6.865 -0.765 0.044 1.00 85.69 90 ILE A CA 1
ATOM 694 C C . ILE A 1 90 ? 8.089 -1.473 -0.542 1.00 85.69 90 ILE A C 1
ATOM 696 O O . ILE A 1 90 ? 8.794 -0.899 -1.366 1.00 85.69 90 ILE A O 1
ATOM 700 N N . VAL A 1 91 ? 8.327 -2.725 -0.143 1.00 84.69 91 VAL A N 1
ATOM 701 C CA . VAL A 1 91 ? 9.453 -3.528 -0.639 1.00 84.69 91 VAL A CA 1
ATOM 702 C C . VAL A 1 91 ? 9.339 -3.758 -2.145 1.00 84.69 91 VAL A C 1
ATOM 704 O O . VAL A 1 91 ? 10.321 -3.563 -2.856 1.00 84.69 91 VAL A O 1
ATOM 707 N N . LEU A 1 92 ? 8.149 -4.109 -2.645 1.00 82.38 92 LEU A N 1
ATOM 708 C CA . LEU A 1 92 ? 7.903 -4.247 -4.080 1.00 82.38 92 LEU A CA 1
ATOM 709 C C . LEU A 1 92 ? 8.199 -2.934 -4.811 1.00 82.38 92 LEU A C 1
ATOM 711 O O . LEU A 1 92 ? 8.971 -2.939 -5.762 1.00 82.38 92 LEU A O 1
ATOM 715 N N . ALA A 1 93 ? 7.632 -1.815 -4.355 1.00 84.00 93 ALA A N 1
ATOM 716 C CA . ALA A 1 93 ? 7.841 -0.514 -4.983 1.00 84.00 93 ALA A CA 1
ATOM 717 C C . ALA A 1 93 ? 9.325 -0.115 -5.004 1.00 84.00 93 ALA A C 1
ATOM 719 O O . ALA A 1 93 ? 9.815 0.352 -6.027 1.00 84.00 93 ALA A O 1
ATOM 720 N N . ALA A 1 94 ? 10.055 -0.346 -3.909 1.00 84.88 94 ALA A N 1
ATOM 721 C CA . ALA A 1 94 ? 11.484 -0.065 -3.829 1.00 84.88 94 ALA A CA 1
ATOM 722 C C . ALA A 1 94 ? 12.303 -0.924 -4.805 1.00 84.88 94 ALA A C 1
ATOM 724 O O . ALA A 1 94 ? 13.199 -0.404 -5.465 1.00 84.88 94 ALA A O 1
ATOM 725 N N . ILE A 1 95 ? 11.988 -2.218 -4.921 1.00 81.56 95 ILE A N 1
ATOM 726 C CA . ILE A 1 95 ? 12.679 -3.131 -5.842 1.00 81.56 95 ILE A CA 1
ATOM 727 C C . ILE A 1 95 ? 12.373 -2.772 -7.296 1.00 81.56 95 ILE A C 1
ATOM 729 O O . ILE A 1 95 ? 13.296 -2.707 -8.100 1.00 81.56 95 ILE A O 1
ATOM 733 N N . VAL A 1 96 ? 11.113 -2.477 -7.626 1.00 81.31 96 VAL A N 1
ATOM 734 C CA . VAL A 1 96 ? 10.721 -2.063 -8.981 1.00 81.31 96 VAL A CA 1
ATOM 735 C C . VAL A 1 96 ? 11.393 -0.741 -9.360 1.00 81.31 96 VAL A C 1
ATOM 737 O O . VAL A 1 96 ? 11.910 -0.615 -10.464 1.00 81.31 96 VAL A O 1
ATOM 740 N N . LEU A 1 97 ? 11.444 0.235 -8.447 1.00 82.06 97 LEU A N 1
ATOM 741 C CA . LEU A 1 97 ? 12.148 1.500 -8.686 1.00 82.06 97 LEU A CA 1
ATOM 742 C C . LEU A 1 97 ? 13.661 1.303 -8.851 1.00 82.06 97 LEU A C 1
ATOM 744 O O . LEU A 1 97 ? 14.273 1.969 -9.682 1.00 82.06 97 LEU A O 1
ATOM 748 N N . ALA A 1 98 ? 14.269 0.404 -8.074 1.00 81.94 98 ALA A N 1
ATOM 749 C CA . ALA A 1 98 ? 15.686 0.081 -8.207 1.00 81.94 98 ALA A CA 1
ATOM 750 C C . ALA A 1 98 ? 15.986 -0.610 -9.545 1.00 81.94 98 ALA A C 1
ATOM 752 O O . ALA A 1 98 ? 16.967 -0.259 -10.193 1.00 81.94 98 ALA A O 1
ATOM 753 N N . ASP A 1 99 ? 15.137 -1.541 -9.981 1.00 79.06 99 ASP A N 1
ATOM 754 C CA . ASP A 1 99 ? 15.271 -2.196 -11.284 1.00 79.06 99 ASP A CA 1
ATOM 755 C C . ASP A 1 99 ? 15.099 -1.188 -12.432 1.00 79.06 99 ASP A C 1
ATOM 757 O O . ASP A 1 99 ? 15.968 -1.107 -13.294 1.00 79.06 99 ASP A O 1
ATOM 761 N N . ALA A 1 100 ? 14.086 -0.316 -12.366 1.00 75.00 100 ALA A N 1
ATOM 762 C CA . ALA A 1 100 ? 13.866 0.746 -13.351 1.00 75.00 100 ALA A CA 1
ATOM 763 C C . ALA A 1 100 ? 15.015 1.775 -13.419 1.00 75.00 100 ALA A C 1
ATOM 765 O O . ALA A 1 100 ? 15.270 2.353 -14.473 1.00 75.00 100 ALA A O 1
ATOM 766 N N . GLY A 1 101 ? 15.699 2.034 -12.298 1.00 79.75 101 GLY A N 1
ATOM 767 C CA . GLY A 1 101 ? 16.800 3.000 -12.225 1.00 79.75 101 GLY A CA 1
ATOM 768 C C . GLY A 1 101 ? 18.177 2.438 -12.592 1.00 79.75 101 GLY A C 1
ATOM 769 O O . GLY A 1 101 ? 19.034 3.194 -13.050 1.00 79.75 101 GLY A O 1
ATOM 770 N N . TYR A 1 102 ? 18.405 1.139 -12.377 1.00 76.19 102 TYR A N 1
ATOM 771 C CA . TYR A 1 102 ? 19.714 0.494 -12.548 1.00 76.19 102 TYR A CA 1
ATOM 772 C C . TYR A 1 102 ? 19.746 -0.594 -13.632 1.00 76.19 102 TYR A C 1
ATOM 774 O O . TYR A 1 102 ? 20.811 -1.171 -13.846 1.00 76.19 102 TYR A O 1
ATOM 782 N N . ASP A 1 103 ? 18.622 -0.864 -14.305 1.00 68.69 103 ASP A N 1
ATOM 783 C CA . ASP A 1 103 ? 18.473 -1.867 -15.372 1.00 68.69 103 ASP A CA 1
ATOM 784 C C . ASP A 1 103 ? 19.033 -3.243 -14.957 1.00 68.69 103 ASP A C 1
ATOM 786 O O . ASP A 1 103 ? 19.835 -3.874 -15.646 1.00 68.69 103 ASP A O 1
ATOM 790 N N . LEU A 1 104 ? 18.652 -3.697 -13.754 1.00 65.94 104 LEU A N 1
ATOM 791 C CA . LEU A 1 104 ? 19.211 -4.889 -13.094 1.00 65.94 104 LEU A CA 1
ATOM 792 C C . LEU A 1 104 ? 18.809 -6.215 -13.771 1.00 65.94 104 LEU A C 1
ATOM 794 O O . LEU A 1 104 ? 19.264 -7.280 -13.343 1.00 65.94 104 LEU A O 1
ATOM 798 N N . ALA A 1 105 ? 17.990 -6.163 -14.828 1.00 64.06 105 ALA A N 1
ATOM 799 C CA . ALA A 1 105 ? 17.522 -7.301 -15.614 1.00 64.06 105 ALA A CA 1
ATOM 800 C C . ALA A 1 105 ? 16.954 -8.442 -14.746 1.00 64.06 105 ALA A C 1
ATOM 802 O O . ALA A 1 105 ? 17.173 -9.628 -15.021 1.00 64.06 105 ALA A O 1
ATOM 803 N N . LEU A 1 106 ? 16.188 -8.103 -13.700 1.00 63.00 106 LEU A N 1
ATOM 804 C CA . LEU A 1 106 ? 15.570 -9.056 -12.767 1.00 63.00 106 LEU A CA 1
ATOM 805 C C . LEU A 1 106 ? 14.328 -9.756 -13.353 1.00 63.00 106 LEU A C 1
ATOM 807 O O . LEU A 1 106 ? 13.333 -9.983 -12.661 1.00 63.00 106 LEU A O 1
ATOM 811 N N . ASN A 1 107 ? 14.408 -10.169 -14.619 1.00 61.44 107 ASN A N 1
ATOM 812 C CA . ASN A 1 107 ? 13.292 -10.678 -15.421 1.00 61.44 107 ASN A CA 1
ATOM 813 C C . ASN A 1 107 ? 12.567 -11.888 -14.796 1.00 61.44 107 ASN A C 1
ATOM 815 O O . ASN A 1 107 ? 11.383 -12.073 -15.035 1.00 61.44 107 ASN A O 1
ATOM 819 N N . GLY A 1 108 ? 13.241 -12.710 -13.981 1.00 62.38 108 GLY A N 1
ATOM 820 C CA . GLY A 1 108 ? 12.611 -13.853 -13.296 1.00 62.38 108 GLY A CA 1
ATOM 821 C C . GLY A 1 108 ? 12.148 -13.579 -11.858 1.00 62.38 108 GLY A C 1
ATOM 822 O O . GLY A 1 108 ? 11.268 -14.270 -11.349 1.00 62.38 108 GLY A O 1
ATOM 823 N N . GLY A 1 109 ? 12.743 -12.592 -11.180 1.00 67.19 109 GLY A N 1
ATOM 824 C CA . GLY A 1 109 ? 12.413 -12.254 -9.790 1.00 67.19 109 GLY A CA 1
ATOM 825 C C . GLY A 1 109 ? 11.193 -11.339 -9.676 1.00 67.19 109 GLY A C 1
ATOM 826 O O . GLY A 1 109 ? 10.429 -11.452 -8.716 1.00 67.19 109 GLY A O 1
ATOM 827 N N . MET A 1 110 ? 10.992 -10.479 -10.679 1.00 69.12 110 MET A N 1
ATOM 828 C CA . MET A 1 110 ? 9.909 -9.497 -10.728 1.00 69.12 110 MET A CA 1
ATOM 829 C C . MET A 1 110 ? 8.526 -10.163 -10.692 1.00 69.12 110 MET A C 1
ATOM 831 O O . MET A 1 110 ? 7.702 -9.832 -9.840 1.00 69.12 110 MET A O 1
ATOM 835 N N . ASP A 1 111 ? 8.296 -11.167 -11.543 1.00 71.69 111 ASP A N 1
ATOM 836 C CA . ASP A 1 111 ? 7.010 -11.872 -11.638 1.00 71.69 111 ASP A CA 1
ATOM 837 C C . ASP A 1 111 ? 6.644 -12.607 -10.343 1.00 71.69 111 ASP A C 1
ATOM 839 O O . ASP A 1 111 ? 5.490 -12.590 -9.904 1.00 71.69 111 ASP A O 1
ATOM 843 N N . ILE A 1 112 ? 7.638 -13.214 -9.686 1.00 75.12 112 ILE A N 1
ATOM 844 C CA . ILE A 1 112 ? 7.449 -13.891 -8.397 1.00 75.12 112 ILE A CA 1
ATOM 845 C C . ILE A 1 112 ? 7.040 -12.871 -7.333 1.00 75.12 112 ILE A C 1
ATOM 847 O O . ILE A 1 112 ? 6.102 -13.115 -6.574 1.00 75.12 112 ILE A O 1
ATOM 851 N N . LEU A 1 113 ? 7.710 -11.717 -7.286 1.00 72.31 113 LEU A N 1
ATOM 852 C CA . LEU A 1 113 ? 7.456 -10.678 -6.291 1.00 72.31 113 LEU A CA 1
ATOM 853 C C . LEU A 1 113 ? 6.093 -9.995 -6.498 1.00 72.31 113 LEU A C 1
ATOM 855 O O . LEU A 1 113 ? 5.375 -9.727 -5.527 1.00 72.31 113 LEU A O 1
ATOM 859 N N . LEU A 1 114 ? 5.702 -9.788 -7.759 1.00 78.69 114 LEU A N 1
ATOM 860 C CA . LEU A 1 114 ? 4.373 -9.322 -8.154 1.00 78.69 114 LEU A CA 1
ATOM 861 C C . LEU A 1 114 ? 3.292 -10.314 -7.715 1.00 78.69 114 LEU A C 1
ATOM 863 O O . LEU A 1 114 ? 2.320 -9.918 -7.067 1.00 78.69 114 LEU A O 1
ATOM 867 N N . GLY A 1 115 ? 3.481 -11.607 -7.997 1.00 77.88 115 GLY A N 1
ATOM 868 C CA . GLY A 1 115 ? 2.562 -12.664 -7.576 1.00 77.88 115 GLY A CA 1
ATOM 869 C C . GLY A 1 115 ? 2.421 -12.747 -6.055 1.00 77.88 115 GLY A C 1
ATOM 870 O O . GLY A 1 115 ? 1.309 -12.832 -5.533 1.00 77.88 115 GLY A O 1
ATOM 871 N N . LEU A 1 116 ? 3.532 -12.642 -5.325 1.00 77.88 116 LEU A N 1
ATOM 872 C CA . LEU A 1 116 ? 3.536 -12.680 -3.863 1.00 77.88 116 LEU A CA 1
ATOM 873 C C . LEU A 1 116 ? 2.786 -11.478 -3.275 1.00 77.88 116 LEU A C 1
ATOM 875 O O . LEU A 1 116 ? 1.938 -11.653 -2.401 1.00 77.88 116 LEU A O 1
ATOM 879 N N . THR A 1 117 ? 3.015 -10.280 -3.819 1.00 78.19 117 THR A N 1
ATOM 880 C CA . THR A 1 117 ? 2.309 -9.054 -3.410 1.00 78.19 117 THR A CA 1
ATOM 881 C C . THR A 1 117 ? 0.816 -9.110 -3.736 1.00 78.19 117 THR A C 1
ATOM 883 O O . THR A 1 117 ? -0.017 -8.656 -2.945 1.00 78.19 117 THR A O 1
ATOM 886 N N . ALA A 1 118 ? 0.444 -9.703 -4.872 1.00 81.19 118 ALA A N 1
ATOM 887 C CA . ALA A 1 118 ? -0.954 -9.921 -5.226 1.00 81.19 118 ALA A CA 1
ATOM 888 C C . ALA A 1 118 ? -1.645 -10.826 -4.198 1.00 81.19 118 ALA A C 1
ATOM 890 O O . ALA A 1 118 ? -2.698 -10.471 -3.663 1.00 81.19 118 ALA A O 1
ATOM 891 N N . ILE A 1 119 ? -1.017 -11.959 -3.864 1.00 82.75 119 ILE A N 1
ATOM 892 C CA . ILE A 1 119 ? -1.539 -12.920 -2.886 1.00 82.75 119 ILE A CA 1
ATOM 893 C C . ILE A 1 119 ? -1.703 -12.252 -1.521 1.00 82.75 119 ILE A C 1
ATOM 895 O O . ILE A 1 119 ? -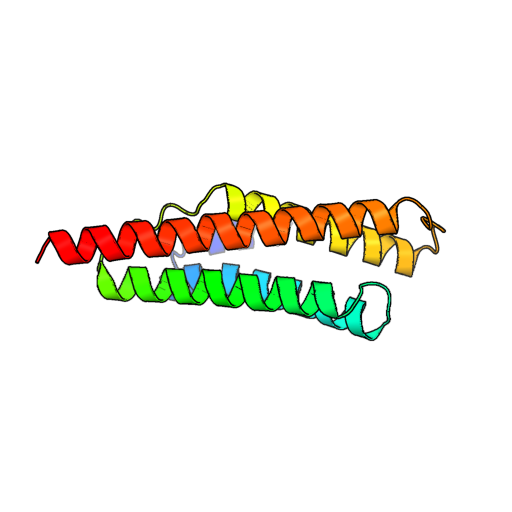2.777 -12.341 -0.924 1.00 82.75 119 ILE A O 1
ATOM 899 N N . THR A 1 120 ? -0.687 -11.538 -1.030 1.00 78.06 120 THR A N 1
ATOM 900 C CA . THR A 1 120 ? -0.774 -10.868 0.275 1.00 78.06 120 THR A CA 1
ATOM 901 C C . THR A 1 120 ? -1.8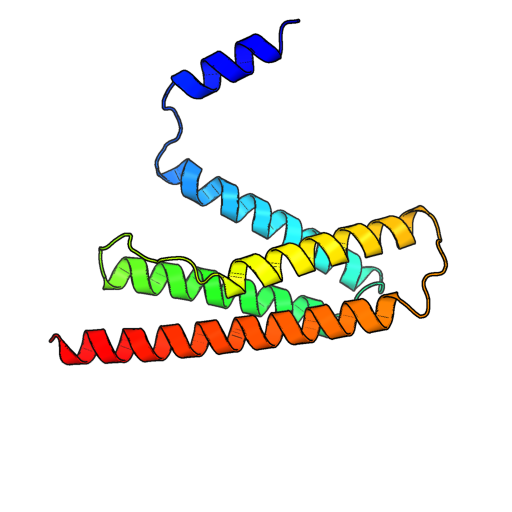43 -9.780 0.285 1.00 78.06 120 THR A C 1
ATOM 903 O O . THR A 1 120 ? -2.530 -9.616 1.297 1.00 78.06 120 THR A O 1
ATOM 906 N N . THR A 1 121 ? -2.047 -9.076 -0.835 1.00 81.38 121 THR A N 1
ATOM 907 C CA . THR A 1 121 ? -3.054 -8.010 -0.919 1.00 81.38 121 THR A CA 1
ATOM 908 C C . THR A 1 121 ? -4.463 -8.596 -0.903 1.00 81.38 121 THR A C 1
ATOM 910 O O . THR A 1 121 ? -5.318 -8.112 -0.159 1.00 81.38 121 THR A O 1
ATOM 913 N N . VAL A 1 122 ? -4.690 -9.691 -1.634 1.00 81.56 122 VAL A N 1
ATOM 914 C CA . VAL A 1 122 ? -5.962 -10.426 -1.624 1.00 81.56 122 VAL A CA 1
ATOM 915 C C . VAL A 1 122 ? -6.252 -10.991 -0.233 1.00 81.56 122 VAL A C 1
ATOM 917 O O . VAL A 1 122 ? -7.325 -10.744 0.319 1.00 81.56 122 VAL A O 1
ATOM 920 N N . VAL A 1 123 ? -5.285 -11.679 0.383 1.00 80.69 123 VAL A N 1
ATOM 921 C CA . VAL A 1 123 ? -5.424 -12.235 1.741 1.00 80.69 123 VAL A CA 1
ATOM 922 C C . VAL A 1 123 ? -5.716 -11.130 2.759 1.00 80.69 123 VAL A C 1
ATOM 924 O O . VAL A 1 123 ? -6.598 -11.282 3.605 1.00 80.69 123 VAL A O 1
ATOM 927 N N . SER A 1 124 ? -5.030 -9.988 2.653 1.00 77.12 124 SER A N 1
ATOM 928 C CA . SER A 1 124 ? -5.273 -8.820 3.502 1.00 77.12 124 SER A CA 1
ATOM 929 C C . SER A 1 124 ? -6.683 -8.256 3.317 1.00 77.12 124 SER A C 1
ATOM 931 O O . SER A 1 124 ? -7.328 -7.932 4.316 1.00 77.12 124 SER A O 1
ATOM 933 N N . GLY A 1 125 ? -7.170 -8.169 2.077 1.00 72.75 125 GLY A N 1
ATOM 934 C CA . GLY A 1 125 ? -8.527 -7.721 1.767 1.00 72.75 125 GLY A CA 1
ATOM 935 C C . GLY A 1 125 ? -9.592 -8.635 2.375 1.00 72.75 125 GLY A C 1
ATOM 936 O O . GLY A 1 125 ? -10.480 -8.161 3.084 1.00 72.75 125 GLY A O 1
ATOM 937 N N . PHE A 1 126 ? -9.465 -9.952 2.186 1.00 77.81 126 PHE A N 1
ATOM 938 C CA . PHE A 1 126 ? -10.405 -10.931 2.743 1.00 77.81 126 PHE A CA 1
ATOM 939 C C . PHE A 1 126 ? -10.394 -10.969 4.276 1.00 77.81 126 PHE A C 1
ATOM 941 O O . PHE A 1 126 ? -11.458 -10.989 4.899 1.00 77.81 126 PHE A O 1
ATOM 948 N N . ALA A 1 127 ? -9.215 -10.934 4.904 1.00 76.88 127 ALA A N 1
ATOM 949 C CA . ALA A 1 127 ? -9.095 -10.916 6.362 1.00 76.88 127 ALA A CA 1
ATOM 950 C C . ALA A 1 127 ? -9.771 -9.679 6.981 1.00 76.88 127 ALA A C 1
ATOM 952 O O . ALA A 1 127 ? -10.429 -9.768 8.025 1.00 76.88 127 ALA A O 1
ATOM 953 N N . TYR A 1 128 ? -9.644 -8.525 6.320 1.00 71.06 128 TYR A N 1
ATOM 954 C CA . TYR A 1 128 ? -10.299 -7.298 6.753 1.00 71.06 128 TYR A CA 1
ATOM 955 C C . TYR A 1 128 ? -11.818 -7.358 6.550 1.00 71.06 128 TYR A C 1
ATOM 957 O O . TYR A 1 128 ? -12.565 -7.115 7.499 1.00 71.06 128 TYR A O 1
ATOM 965 N N . ALA A 1 129 ? -12.281 -7.773 5.366 1.00 71.38 129 ALA A N 1
ATOM 966 C CA . ALA A 1 129 ? -13.706 -7.929 5.070 1.00 71.38 129 ALA A CA 1
ATOM 967 C C . ALA A 1 129 ? -14.403 -8.859 6.079 1.00 71.38 129 ALA A C 1
ATOM 969 O O . ALA A 1 129 ? -15.444 -8.511 6.640 1.00 71.38 129 ALA A O 1
ATOM 970 N N . GLY A 1 130 ? -13.783 -10.000 6.403 1.00 70.25 130 GLY A N 1
ATOM 971 C CA . GLY A 1 130 ? -14.287 -10.918 7.427 1.00 70.25 130 GLY A CA 1
ATOM 972 C C . GLY A 1 130 ? -14.346 -10.299 8.830 1.00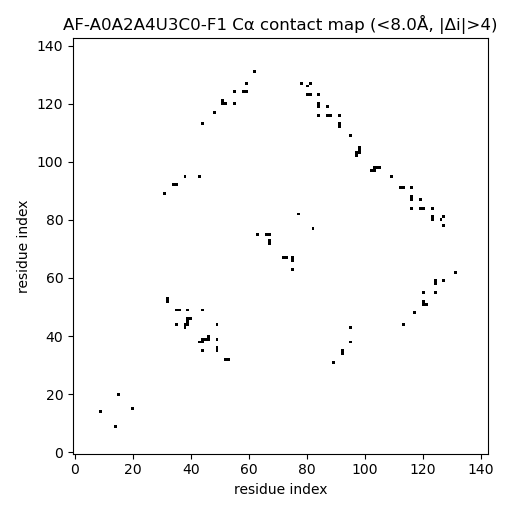 70.25 130 GLY A C 1
ATOM 973 O O . GLY A 1 130 ? -15.253 -10.608 9.608 1.00 70.25 130 GLY A O 1
ATOM 974 N N . THR A 1 131 ? -13.426 -9.387 9.155 1.00 69.56 131 THR A N 1
ATOM 975 C CA . THR A 1 131 ? -13.436 -8.673 10.440 1.00 69.56 131 THR A CA 1
ATOM 976 C C . THR A 1 131 ? -14.544 -7.623 10.506 1.00 69.56 131 THR A C 1
ATOM 978 O O . THR A 1 131 ? -15.232 -7.541 11.526 1.00 69.56 131 THR A O 1
ATOM 981 N N . CYS A 1 132 ? -14.772 -6.874 9.422 1.00 65.81 132 CYS A N 1
ATOM 982 C CA . CYS A 1 132 ? -15.891 -5.933 9.319 1.00 65.81 132 CYS A CA 1
ATOM 983 C C . CYS A 1 132 ? -17.240 -6.638 9.503 1.00 65.81 132 CYS A C 1
ATOM 985 O O . CYS A 1 132 ? -18.038 -6.206 10.333 1.00 65.81 132 CYS A O 1
ATOM 987 N N . ILE A 1 133 ? -17.466 -7.761 8.811 1.00 69.44 133 ILE A N 1
ATOM 988 C CA . ILE A 1 133 ? -18.722 -8.527 8.908 1.00 69.44 133 ILE A CA 1
ATOM 989 C C . ILE A 1 133 ? -18.940 -9.043 10.336 1.00 69.44 133 ILE A C 1
ATOM 991 O O . ILE A 1 133 ? -20.015 -8.866 10.915 1.00 69.44 133 ILE A O 1
ATOM 995 N N . ARG A 1 134 ? -17.905 -9.635 10.949 1.00 67.94 134 ARG A N 1
ATOM 996 C CA . ARG A 1 134 ? -17.990 -10.126 12.332 1.00 67.94 134 ARG A CA 1
ATOM 997 C C . ARG A 1 134 ? -18.327 -9.010 13.315 1.00 67.94 134 ARG A C 1
ATOM 999 O O . ARG A 1 134 ? -19.180 -9.217 14.172 1.00 67.94 134 ARG A O 1
ATOM 1006 N N . ARG A 1 135 ? -17.700 -7.836 13.205 1.00 66.62 135 ARG A N 1
ATOM 1007 C CA . ARG A 1 135 ? -17.967 -6.720 14.126 1.00 66.62 135 ARG A CA 1
ATOM 1008 C C . ARG A 1 135 ? -19.336 -6.075 13.897 1.00 66.62 135 ARG A C 1
ATOM 1010 O O . ARG A 1 135 ? -20.004 -5.778 14.882 1.00 66.62 135 ARG A O 1
ATOM 1017 N N . GLY A 1 136 ? -19.793 -5.955 12.648 1.00 64.25 136 GLY A N 1
ATOM 1018 C CA . GLY A 1 136 ? -21.159 -5.515 12.337 1.00 64.25 136 GLY A CA 1
ATOM 1019 C C . GLY A 1 136 ? -22.214 -6.388 13.024 1.00 64.25 136 GLY A C 1
ATOM 1020 O O . GLY A 1 136 ? -23.083 -5.875 13.724 1.00 64.25 136 GLY A O 1
ATOM 1021 N N . SER A 1 137 ? -22.051 -7.715 12.955 1.00 62.84 137 SER A N 1
ATOM 1022 C CA . SER A 1 137 ? -22.969 -8.662 13.613 1.00 62.84 137 SER A CA 1
ATOM 1023 C C . SER A 1 137 ? -22.972 -8.587 15.151 1.00 62.84 137 SER A C 1
ATOM 1025 O O . SER A 1 137 ? -23.962 -8.932 15.792 1.00 62.84 137 SER A O 1
ATOM 1027 N N . GLN A 1 138 ? -21.873 -8.138 15.770 1.00 62.72 138 GLN A N 1
ATOM 1028 C CA . GLN A 1 138 ? -21.772 -7.975 17.228 1.00 62.72 138 GLN A CA 1
ATOM 1029 C C . GLN A 1 138 ? -22.452 -6.688 17.711 1.00 62.72 138 GLN A C 1
ATOM 1031 O O . GLN A 1 138 ? -22.962 -6.652 18.828 1.00 62.72 138 GLN A O 1
ATOM 1036 N N . LEU A 1 139 ? -22.485 -5.646 16.873 1.00 60.28 139 LEU A N 1
ATOM 1037 C CA . LEU A 1 139 ? -23.202 -4.403 17.164 1.00 60.28 139 LEU A CA 1
ATOM 1038 C C . LEU A 1 139 ? -24.717 -4.587 17.080 1.00 60.28 139 LEU A C 1
ATOM 1040 O O . LEU A 1 139 ? -25.439 -4.057 17.918 1.00 60.28 139 LEU A O 1
ATOM 1044 N N . GLU A 1 140 ? -25.185 -5.389 16.126 1.00 59.47 140 GLU A N 1
ATOM 1045 C CA . GLU A 1 140 ? -26.606 -5.712 15.977 1.00 59.47 140 GLU A CA 1
ATOM 1046 C C . GLU A 1 140 ? -27.153 -6.508 17.173 1.00 59.47 140 GLU A C 1
ATOM 1048 O O . GLU A 1 140 ? -28.269 -6.266 17.610 1.00 59.47 140 GLU A O 1
ATOM 1053 N N . LYS A 1 141 ? -26.341 -7.387 17.781 1.00 58.72 141 LYS A N 1
ATOM 1054 C CA . LYS A 1 141 ? -26.720 -8.156 18.983 1.00 58.72 141 LYS A CA 1
ATOM 1055 C C . LYS A 1 141 ? -26.725 -7.359 20.292 1.00 58.72 141 LYS A C 1
ATOM 1057 O O . LYS A 1 141 ? -27.146 -7.897 21.313 1.00 58.72 141 LYS A O 1
ATOM 1062 N N . LYS A 1 142 ? -26.189 -6.134 20.298 1.00 53.78 142 LYS A N 1
ATOM 1063 C CA . LYS A 1 142 ? -26.078 -5.289 21.500 1.00 53.78 142 LYS A CA 1
ATOM 1064 C C . LYS A 1 142 ? -27.169 -4.209 21.580 1.00 53.78 142 LYS A C 1
ATOM 1066 O O . LYS A 1 142 ? -27.174 -3.448 22.547 1.00 53.78 142 LYS A O 1
ATOM 1071 N N . LYS A 1 143 ? -28.033 -4.133 20.565 1.00 48.50 143 LYS A N 1
ATOM 1072 C CA . LYS A 1 143 ? -29.270 -3.343 20.532 1.00 48.50 143 LYS A CA 1
ATOM 1073 C C . LYS A 1 143 ? -30.446 -4.204 20.971 1.00 48.50 143 LYS A C 1
ATOM 1075 O O . LYS A 1 143 ? -31.357 -3.619 21.591 1.00 48.50 143 LYS A O 1
#

pLDDT: mean 71.34, std 11.92, range [44.94, 88.56]

Mean 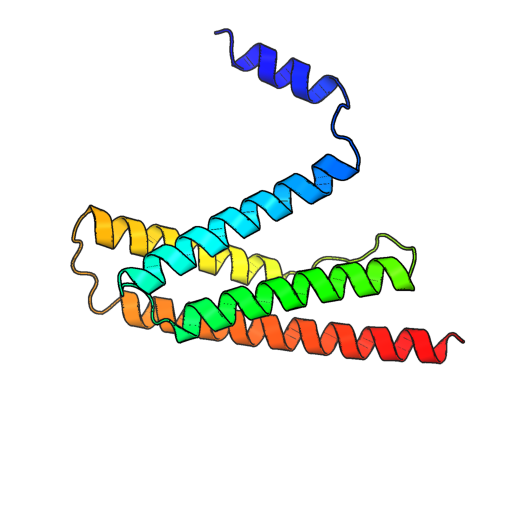predicted aligned error: 11.42 Å

Secondary structure (DSSP, 8-state):
--HHHHHHHHTTS----TTHHHHHHHHHHHHHHHHHHHHHHTTSS-HHHHHHHHHHHHHHHHHHHHHHHHH--------HHHHHHHHHHHHHHHHHHHHHHHT---TTHHHHHHHHHHHHHHHHHHHHHHHHHHHHHHHHTT-

Nearest PDB structures (foldseek):
  4mnd-assembly1_A-2  TM=6.448E-01  e=9.953E-01  Archaeoglobus fulgidus

Sequence (143 aa):
MSDALDGFIAKRYDLETELGKYLDPLADKALLVSIFISLGIEGYIPSWLVILVVFRDIAIVSGALLLETLTHSLSMHPLMISKINTVMQIVLAAIVLADAGYDLALNGGMDILLGLTAITTVVSGFAYAGTCIR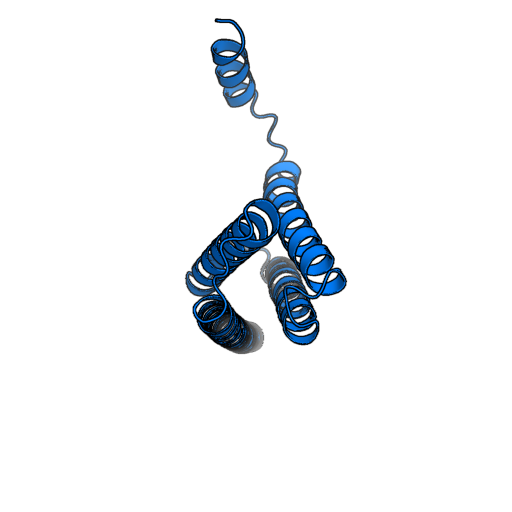RGSQLEKKK